Protein AF-A0A0B2XCX0-F1 (afdb_monomer_lite)

Foldseek 3Di:
DDDDDDDDDDDDDDDDDDDDDDDDDDDDPDPPPPPPVVPPQCQVVVLVVQFDQDDPPGDQADPPPRAGKGWGPPCDVVTDIDSDSVVSQVCCCPVVVDHRDNPPDVVNVVVVVVVVVVVVVVVVVPPDPPPPPPPDDPPDDDDDDDDDDDD

pLDDT: mean 71.52, std 20.42, range [42.09, 97.44]

Organism: Metarhizium robertsii (strain ARSEF 23 / ATCC MYA-3075) (NCBI:txid655844)

Sequence (151 aa):
MTPVSSAGSAAFPSSTTGLLSSSSSPLQGAPSFISRKTRKRKTTANTWAHAREPQDSEPVRCPRKNEKIYYCMHCIDPAYSTTVSTTFRHHLFKIHGIELDAQDDPIKRKRNSLIQDAFAKAGESVTSPIIAALGQSCTHLFPQSTILHRT

Structure (mmCIF, N/CA/C/O backbone):
data_AF-A0A0B2XCX0-F1
#
_entry.id   AF-A0A0B2XCX0-F1
#
loop_
_atom_site.group_PDB
_atom_site.id
_atom_site.type_symbol
_atom_site.label_atom_id
_atom_site.label_alt_id
_atom_site.label_comp_id
_atom_site.label_asym_id
_atom_site.label_entity_id
_atom_site.label_seq_id
_atom_site.pdbx_PDB_ins_code
_atom_site.Cartn_x
_atom_site.Cartn_y
_atom_site.Cartn_z
_atom_site.occupancy
_atom_site.B_iso_or_equiv
_atom_site.auth_seq_id
_atom_site.auth_comp_id
_atom_site.auth_asym_id
_atom_site.auth_atom_id
_atom_site.pdbx_PDB_model_num
ATOM 1 N N . MET A 1 1 ? 60.153 11.897 6.353 1.00 43.09 1 MET A N 1
ATOM 2 C CA . MET A 1 1 ? 59.916 12.649 7.603 1.00 43.09 1 MET A CA 1
ATOM 3 C C . MET A 1 1 ? 59.114 11.747 8.528 1.00 43.09 1 MET A C 1
ATOM 5 O O . MET A 1 1 ? 58.026 11.335 8.154 1.00 43.09 1 MET A O 1
ATOM 9 N N . THR A 1 2 ? 59.717 11.322 9.634 1.00 49.78 2 THR A N 1
ATOM 10 C CA . THR A 1 2 ? 59.168 10.396 10.638 1.00 49.78 2 THR A CA 1
ATOM 11 C C . THR A 1 2 ? 58.274 11.135 11.643 1.00 49.78 2 THR A C 1
ATOM 13 O O . THR A 1 2 ? 58.593 12.273 11.985 1.00 49.78 2 THR A O 1
ATOM 16 N N . PRO A 1 3 ? 57.212 10.513 12.185 1.00 60.91 3 PRO A N 1
ATOM 17 C CA . PRO A 1 3 ? 56.657 10.923 13.469 1.00 60.91 3 PRO A CA 1
ATOM 18 C C . PRO A 1 3 ? 57.205 10.051 14.610 1.00 60.91 3 PRO A C 1
ATOM 20 O O . PRO A 1 3 ? 57.260 8.826 14.525 1.00 60.91 3 PRO A O 1
ATOM 23 N N . VAL A 1 4 ? 57.644 10.739 15.663 1.00 55.50 4 VAL A N 1
ATOM 24 C CA . VAL A 1 4 ? 58.255 10.224 16.891 1.00 55.50 4 VAL A CA 1
ATOM 25 C C . VAL A 1 4 ? 57.198 9.703 17.873 1.00 55.50 4 VAL A C 1
ATOM 27 O O . VAL A 1 4 ? 56.139 10.302 18.049 1.00 55.50 4 VAL A O 1
ATOM 30 N N . SER A 1 5 ? 57.518 8.578 18.509 1.00 50.62 5 SER A N 1
ATOM 31 C CA . SER A 1 5 ? 56.790 7.944 19.609 1.00 50.62 5 SER A CA 1
ATOM 32 C C . SER A 1 5 ? 56.835 8.772 20.897 1.00 50.62 5 SER A C 1
ATOM 34 O O . SER A 1 5 ? 57.875 9.338 21.217 1.00 50.62 5 SER A O 1
ATOM 36 N N . SER A 1 6 ? 55.775 8.719 21.708 1.00 53.84 6 SER A N 1
ATOM 37 C CA . SER A 1 6 ? 55.857 9.029 23.143 1.00 53.84 6 SER A CA 1
ATOM 38 C C . SER A 1 6 ? 55.006 8.046 23.939 1.00 53.84 6 SER A C 1
ATOM 40 O O . SER A 1 6 ? 53.779 8.113 23.940 1.00 53.84 6 SER A O 1
ATOM 42 N N . ALA A 1 7 ? 55.694 7.112 24.593 1.00 49.41 7 ALA A N 1
ATOM 43 C CA . ALA A 1 7 ? 55.154 6.207 25.594 1.00 49.41 7 ALA A CA 1
ATOM 44 C C . ALA A 1 7 ? 55.324 6.847 26.979 1.00 49.41 7 ALA A C 1
ATOM 46 O O . ALA A 1 7 ? 56.425 7.256 27.342 1.00 49.41 7 ALA A O 1
ATOM 47 N N . GLY A 1 8 ? 54.237 6.932 27.745 1.00 42.09 8 GLY A N 1
ATOM 48 C CA . GLY A 1 8 ? 54.258 7.333 29.149 1.00 42.09 8 GLY A CA 1
ATOM 49 C C . GLY A 1 8 ? 54.136 6.107 30.046 1.00 42.09 8 GLY A C 1
ATOM 50 O O . GLY A 1 8 ? 53.060 5.525 30.145 1.00 42.09 8 GLY A O 1
ATOM 51 N N . SER A 1 9 ? 55.237 5.725 30.692 1.00 49.91 9 SER A N 1
ATOM 52 C CA . SER A 1 9 ? 55.268 4.737 31.774 1.00 49.91 9 SER A CA 1
ATOM 53 C C . SER A 1 9 ? 55.087 5.442 33.115 1.00 49.91 9 SER A C 1
ATOM 55 O O . SER A 1 9 ? 55.855 6.345 33.440 1.00 49.91 9 SER A O 1
ATOM 57 N N . ALA A 1 10 ? 54.131 4.988 33.922 1.00 49.97 10 ALA A N 1
ATOM 58 C CA . ALA A 1 10 ? 54.059 5.299 35.345 1.00 49.97 10 ALA A CA 1
ATOM 59 C C . ALA A 1 10 ? 53.956 3.981 36.124 1.00 49.97 10 ALA A C 1
ATOM 61 O O . ALA A 1 10 ? 52.968 3.257 36.023 1.00 49.97 10 ALA A O 1
ATOM 62 N N . ALA A 1 11 ? 55.026 3.656 36.847 1.00 46.56 11 ALA A N 1
ATOM 63 C CA . ALA A 1 11 ? 55.041 2.650 37.903 1.00 46.56 11 ALA A CA 1
ATOM 64 C C . ALA A 1 11 ? 54.432 3.230 39.194 1.00 46.56 11 ALA A C 1
ATOM 66 O O . ALA A 1 11 ? 54.249 4.439 39.259 1.00 46.56 11 ALA A O 1
ATOM 67 N N . PHE A 1 12 ? 54.156 2.358 40.178 1.00 49.34 12 PHE A N 1
ATOM 68 C CA . PHE A 1 12 ? 54.084 2.521 41.655 1.00 49.34 12 PHE A CA 1
ATOM 69 C C . PHE A 1 12 ? 52.938 1.638 42.237 1.00 49.34 12 PHE A C 1
ATOM 71 O O . PHE A 1 12 ? 52.087 1.182 41.478 1.00 49.34 12 PHE A O 1
ATOM 78 N N . PRO A 1 13 ? 52.935 1.275 43.538 1.00 50.38 13 PRO A N 1
ATOM 79 C CA . PRO A 1 13 ? 53.571 0.063 44.060 1.00 50.38 13 PRO A CA 1
ATOM 80 C C . PRO A 1 13 ? 52.591 -0.865 44.822 1.00 50.38 13 PRO A C 1
ATOM 82 O O . PRO A 1 13 ? 51.442 -0.523 45.086 1.00 50.38 13 PRO A O 1
ATOM 85 N N . SER A 1 14 ? 53.088 -2.048 45.203 1.00 48.00 14 SER A N 1
ATOM 86 C CA . SER A 1 14 ? 52.440 -3.064 46.051 1.00 48.00 14 SER A CA 1
ATOM 87 C C . SER A 1 14 ? 51.787 -2.528 47.327 1.00 48.00 14 SER A C 1
ATOM 89 O O 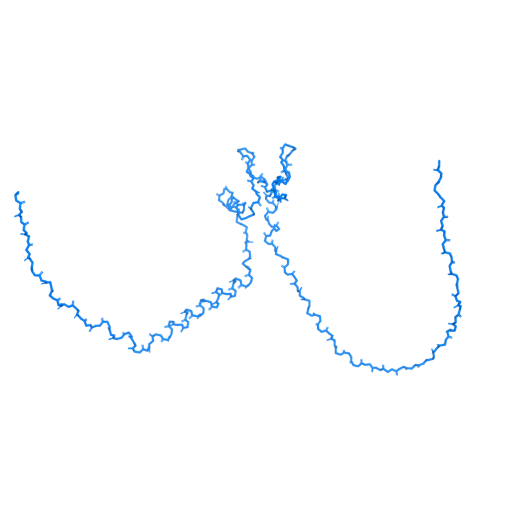. SER A 1 14 ? 52.381 -1.699 48.014 1.00 48.00 14 SER A O 1
ATOM 91 N N . SER A 1 15 ? 50.669 -3.138 47.748 1.00 42.91 15 SER A N 1
ATOM 92 C CA . SER A 1 15 ? 50.338 -3.310 49.172 1.00 42.91 15 SER A CA 1
ATOM 93 C C . SER A 1 15 ? 49.296 -4.408 49.430 1.00 42.91 15 SER A C 1
ATOM 95 O O . SER A 1 15 ? 48.162 -4.338 48.976 1.00 42.91 15 SER A O 1
ATOM 97 N N . THR A 1 16 ? 49.750 -5.388 50.216 1.00 54.38 16 THR A N 1
ATOM 98 C CA . THR A 1 16 ? 49.064 -6.103 51.304 1.00 54.38 16 THR A CA 1
ATOM 99 C C . THR A 1 16 ? 47.701 -6.756 51.030 1.00 54.38 16 THR A C 1
ATOM 101 O O . THR A 1 16 ? 46.639 -6.146 51.104 1.00 54.38 16 THR A O 1
ATOM 104 N N . THR A 1 17 ? 47.725 -8.073 50.812 1.00 54.34 17 THR A N 1
ATOM 105 C CA . THR A 1 17 ? 46.567 -8.940 51.041 1.00 54.34 17 THR A CA 1
ATOM 106 C C . THR A 1 17 ? 46.454 -9.235 52.532 1.00 54.34 17 THR A C 1
ATOM 108 O O . THR A 1 17 ? 47.152 -10.093 53.069 1.00 54.34 17 THR A O 1
ATOM 111 N N . GLY A 1 18 ? 45.544 -8.544 53.196 1.00 53.34 18 GLY A N 1
ATOM 112 C CA . GLY A 1 18 ? 44.933 -9.010 54.427 1.00 53.34 18 GLY A CA 1
ATOM 113 C C . GLY A 1 18 ? 43.446 -8.750 54.297 1.00 53.34 18 GLY A C 1
ATOM 114 O O . GLY A 1 18 ? 43.078 -7.673 53.848 1.00 53.34 18 GLY A O 1
ATOM 115 N N . LEU A 1 19 ? 42.614 -9.738 54.613 1.00 51.38 19 LEU A N 1
ATOM 116 C CA . LEU A 1 19 ? 41.427 -9.571 55.449 1.00 51.38 19 LEU A CA 1
ATOM 117 C C . LEU A 1 19 ? 40.771 -10.939 55.656 1.00 51.38 19 LEU A C 1
ATOM 119 O O . LEU A 1 19 ? 40.520 -11.705 54.728 1.00 51.38 19 LEU A O 1
ATOM 123 N N . LEU A 1 20 ? 40.581 -11.230 56.935 1.00 50.69 20 LEU A N 1
ATOM 124 C CA . LEU A 1 20 ? 40.009 -12.433 57.491 1.00 50.69 20 LEU A CA 1
ATOM 125 C C . LEU A 1 20 ? 38.475 -12.345 57.468 1.00 50.69 20 LEU A C 1
ATOM 127 O O . LEU A 1 20 ? 37.912 -11.267 57.615 1.00 50.69 20 LEU A O 1
ATOM 131 N N . SER A 1 21 ? 37.859 -13.521 57.371 1.00 43.12 21 SER A N 1
ATOM 132 C CA . SER A 1 21 ? 36.692 -13.993 58.127 1.00 43.12 21 SER A CA 1
ATOM 133 C C . SER A 1 21 ? 35.379 -13.187 58.210 1.00 43.12 21 SER A C 1
ATOM 135 O O . SER A 1 21 ? 35.304 -12.084 58.735 1.00 43.12 21 SER A O 1
ATOM 137 N N . SER A 1 22 ? 34.317 -13.951 57.917 1.00 48.75 22 SER A N 1
ATOM 138 C CA . SER A 1 22 ? 33.028 -14.022 58.629 1.00 48.75 22 SER A CA 1
ATOM 139 C C . SER A 1 22 ? 31.835 -13.184 58.147 1.00 48.75 22 SER A C 1
ATOM 141 O O . SER A 1 22 ? 31.700 -11.996 58.403 1.00 48.75 22 SER A O 1
ATOM 143 N N . SER A 1 23 ? 30.903 -13.929 57.539 1.00 56.81 23 SER A N 1
ATOM 144 C CA . SER A 1 23 ? 29.462 -14.007 57.836 1.00 56.81 23 SER A CA 1
ATOM 145 C C . SER A 1 23 ? 28.684 -12.730 58.177 1.00 56.81 23 SER A C 1
ATOM 147 O O . SER A 1 23 ? 28.761 -12.214 59.287 1.00 56.81 23 SER A O 1
ATOM 149 N N . SER A 1 24 ? 27.743 -12.377 57.302 1.00 48.00 24 SER A N 1
ATOM 150 C CA . SER A 1 24 ? 26.380 -11.992 57.703 1.00 48.00 24 SER A CA 1
ATOM 151 C C . SER A 1 24 ? 25.440 -12.023 56.493 1.00 48.00 24 SER A C 1
ATOM 153 O O . SER A 1 24 ? 25.734 -11.479 55.432 1.00 48.00 24 SER A O 1
ATOM 155 N N . SER A 1 25 ? 24.315 -12.722 56.645 1.00 58.34 25 SER A N 1
ATOM 156 C CA . SER A 1 25 ? 23.236 -12.802 55.660 1.00 58.34 25 SER A CA 1
ATOM 157 C C . SER A 1 25 ? 22.561 -11.443 55.460 1.00 58.34 25 SER A C 1
ATOM 159 O O . SER A 1 25 ? 22.259 -10.774 56.448 1.00 58.34 25 SER A O 1
ATOM 161 N N . PRO A 1 26 ? 22.169 -11.097 54.225 1.00 48.28 26 PRO A N 1
ATOM 162 C CA . PRO A 1 26 ? 21.038 -10.205 54.016 1.00 48.28 26 PRO A CA 1
ATOM 163 C C . PRO A 1 26 ? 19.906 -10.950 53.308 1.00 48.28 26 PRO A C 1
ATOM 165 O O . PRO A 1 26 ? 20.085 -11.524 52.234 1.00 48.28 26 PRO A O 1
ATOM 168 N N . LEU A 1 27 ? 18.714 -10.893 53.904 1.00 54.22 27 LEU A N 1
ATOM 169 C CA . LEU A 1 27 ? 17.455 -11.164 53.222 1.00 54.22 27 LEU A CA 1
ATOM 170 C C . LEU A 1 27 ? 17.349 -10.214 52.023 1.00 54.22 27 LEU A C 1
ATOM 172 O O . LEU A 1 27 ? 17.110 -9.020 52.187 1.00 54.22 27 LEU A O 1
ATOM 176 N N . GLN A 1 28 ? 17.556 -10.731 50.817 1.00 45.34 28 GLN A N 1
ATOM 177 C CA . GLN A 1 28 ? 17.362 -9.970 49.589 1.00 45.34 28 GLN A CA 1
ATOM 178 C C . GLN A 1 28 ? 15.991 -10.315 49.029 1.00 45.34 28 GLN A C 1
ATOM 180 O O . GLN A 1 28 ? 15.795 -11.329 48.359 1.00 45.34 28 GLN A O 1
ATOM 185 N N . GLY A 1 29 ? 15.031 -9.438 49.334 1.00 46.44 29 GLY A N 1
ATOM 186 C CA . GLY A 1 29 ? 13.828 -9.289 48.531 1.00 46.44 29 GLY A CA 1
ATOM 187 C C . GLY A 1 29 ? 14.259 -9.080 47.086 1.00 46.44 29 GLY A C 1
ATOM 188 O O . GLY A 1 29 ? 14.924 -8.096 46.761 1.00 46.44 29 GLY A O 1
ATOM 189 N N . ALA A 1 30 ? 13.946 -10.062 46.247 1.00 49.56 30 ALA A N 1
ATOM 190 C CA . ALA A 1 30 ? 14.315 -10.043 44.848 1.00 49.56 30 ALA A CA 1
ATOM 191 C C . ALA A 1 30 ? 13.744 -8.776 44.190 1.00 49.56 30 ALA A C 1
ATOM 193 O O . ALA A 1 30 ? 12.538 -8.526 44.302 1.00 49.56 30 ALA A O 1
ATOM 194 N N . PRO A 1 31 ? 14.560 -7.979 43.477 1.00 47.16 31 PRO A N 1
ATOM 195 C CA . PRO A 1 31 ? 14.018 -6.963 42.601 1.00 47.16 31 PRO A CA 1
ATOM 196 C C . PRO A 1 31 ? 13.203 -7.698 41.540 1.00 47.16 31 PRO A C 1
ATOM 198 O O . PRO A 1 31 ? 13.735 -8.477 40.746 1.00 47.16 31 PRO A O 1
ATOM 201 N N . SER A 1 32 ? 11.888 -7.486 41.550 1.00 48.59 32 SER A N 1
ATOM 202 C CA . SER A 1 32 ? 11.039 -7.879 40.438 1.00 48.59 32 SER A CA 1
ATOM 203 C C . SER A 1 32 ? 11.530 -7.097 39.225 1.00 48.59 32 SER A C 1
ATOM 205 O O . SER A 1 32 ? 11.222 -5.923 39.028 1.00 48.59 32 SER A O 1
ATOM 207 N N . PHE A 1 33 ? 12.368 -7.747 38.418 1.00 46.75 33 PHE A N 1
ATOM 208 C CA . PHE A 1 33 ? 12.700 -7.286 37.087 1.00 46.75 33 PHE A CA 1
ATOM 209 C C . PHE A 1 33 ? 11.385 -7.239 36.314 1.00 46.75 33 PHE A C 1
ATOM 211 O O . PHE A 1 33 ? 10.962 -8.224 35.707 1.00 46.75 33 PHE A O 1
ATOM 218 N N . ILE A 1 34 ? 10.715 -6.085 36.337 1.00 51.09 34 ILE A N 1
ATOM 219 C CA . ILE A 1 34 ? 9.697 -5.747 35.353 1.00 51.09 34 ILE A CA 1
ATOM 220 C C . ILE A 1 34 ? 10.457 -5.624 34.037 1.00 51.09 34 ILE A C 1
ATOM 222 O O . ILE A 1 34 ? 10.878 -4.548 33.607 1.00 51.09 34 ILE A O 1
ATOM 226 N N . SER A 1 35 ? 10.681 -6.780 33.413 1.00 46.84 35 SER A N 1
ATOM 227 C CA . SER A 1 35 ? 11.064 -6.884 32.023 1.00 46.84 35 SER A CA 1
ATOM 228 C C . SER A 1 35 ? 9.940 -6.205 31.262 1.00 46.84 35 SER A C 1
ATOM 230 O O . SER A 1 35 ? 8.866 -6.774 31.049 1.00 46.84 35 SER A O 1
ATOM 232 N N . ARG A 1 36 ? 10.155 -4.929 30.922 1.00 53.62 36 ARG A N 1
ATOM 233 C CA . ARG A 1 36 ? 9.355 -4.192 29.951 1.00 53.62 36 ARG A CA 1
ATOM 234 C C . ARG A 1 36 ? 9.533 -4.935 28.639 1.00 53.62 36 ARG A C 1
ATOM 236 O O . ARG A 1 36 ? 10.398 -4.588 27.839 1.00 53.62 36 ARG A O 1
ATOM 243 N N . LYS A 1 37 ? 8.758 -6.009 28.471 1.00 49.41 37 LYS A N 1
ATOM 244 C CA . LYS A 1 37 ? 8.751 -6.891 27.312 1.00 49.41 37 LYS A CA 1
ATOM 245 C C . LYS A 1 37 ? 8.385 -6.007 26.137 1.00 49.41 37 LYS A C 1
ATOM 247 O O . LYS A 1 37 ? 7.214 -5.713 25.900 1.00 49.41 37 LYS A O 1
ATOM 252 N N . THR A 1 38 ? 9.408 -5.476 25.479 1.00 53.16 38 THR A N 1
ATOM 253 C CA . THR A 1 38 ? 9.251 -4.551 24.371 1.00 53.16 38 THR A CA 1
ATOM 254 C C . THR A 1 38 ? 8.640 -5.396 23.273 1.00 53.16 38 THR A C 1
ATOM 256 O O . THR A 1 38 ? 9.297 -6.250 22.678 1.00 53.16 38 THR A O 1
ATOM 259 N N . ARG A 1 39 ? 7.319 -5.281 23.122 1.00 56.69 39 ARG A N 1
ATOM 260 C CA . ARG A 1 39 ? 6.534 -6.096 22.205 1.00 56.69 39 ARG A CA 1
ATOM 261 C C . ARG A 1 39 ? 6.956 -5.684 20.801 1.00 56.69 39 ARG A C 1
ATOM 263 O O . ARG A 1 39 ? 6.434 -4.718 20.256 1.00 56.69 39 ARG A O 1
ATOM 270 N N . LYS A 1 40 ? 7.962 -6.375 20.256 1.00 52.00 40 LYS A N 1
ATOM 271 C CA . LYS A 1 40 ? 8.446 -6.197 18.886 1.00 52.00 40 LYS A CA 1
ATOM 272 C C . LYS A 1 40 ? 7.215 -6.291 17.985 1.00 52.00 40 LYS A C 1
ATOM 274 O O . LYS A 1 40 ? 6.572 -7.341 17.938 1.00 52.00 40 LYS A O 1
ATOM 279 N N . ARG A 1 41 ? 6.817 -5.167 17.381 1.00 54.34 41 ARG A N 1
ATOM 280 C CA . ARG A 1 41 ? 5.652 -5.090 16.492 1.00 54.34 41 ARG A CA 1
ATOM 281 C C . ARG A 1 41 ? 5.882 -6.083 15.351 1.00 54.34 41 ARG A C 1
ATOM 283 O O . ARG A 1 41 ? 6.700 -5.837 14.474 1.00 54.34 41 ARG A O 1
ATOM 290 N N . LYS A 1 42 ? 5.196 -7.228 15.398 1.00 53.41 42 LYS A N 1
ATOM 291 C CA . LYS A 1 42 ? 5.277 -8.302 14.390 1.00 53.41 42 LYS A CA 1
ATOM 292 C C . LYS A 1 42 ? 4.710 -7.877 13.028 1.00 53.41 42 LYS A C 1
ATOM 294 O O . LYS A 1 42 ? 4.969 -8.529 12.027 1.00 53.41 42 LYS A O 1
ATOM 299 N N . THR A 1 43 ? 3.989 -6.760 12.982 1.00 56.03 43 THR A N 1
ATOM 300 C CA . THR A 1 43 ? 3.250 -6.265 11.817 1.00 56.03 43 THR A CA 1
ATOM 301 C C . THR A 1 43 ? 4.134 -5.897 10.624 1.00 56.03 43 THR A C 1
ATOM 303 O O . THR A 1 43 ? 3.689 -6.003 9.489 1.00 56.03 43 THR A O 1
ATOM 306 N N . THR A 1 44 ? 5.387 -5.482 10.837 1.00 59.81 44 THR A N 1
ATOM 307 C CA . THR A 1 44 ? 6.313 -5.196 9.727 1.00 59.81 44 THR A CA 1
ATOM 308 C C . THR A 1 44 ? 6.966 -6.447 9.155 1.00 59.81 44 THR A C 1
ATOM 310 O O . THR A 1 44 ? 7.399 -6.408 8.011 1.00 59.81 44 THR A O 1
ATOM 313 N N . ALA A 1 45 ? 7.037 -7.547 9.911 1.00 60.72 45 ALA A N 1
ATOM 314 C CA . ALA A 1 45 ? 7.742 -8.751 9.475 1.00 60.72 45 ALA A CA 1
ATOM 315 C C . ALA A 1 45 ? 7.039 -9.446 8.300 1.00 60.72 45 ALA A C 1
ATOM 317 O O . ALA A 1 45 ? 7.713 -9.907 7.388 1.00 60.72 45 ALA A O 1
ATOM 318 N N . ASN A 1 46 ? 5.702 -9.470 8.289 1.00 79.19 46 ASN A N 1
ATOM 319 C CA . ASN A 1 46 ? 4.947 -10.130 7.224 1.00 79.19 46 ASN A CA 1
ATOM 320 C C . ASN A 1 46 ? 5.038 -9.350 5.892 1.00 79.19 46 ASN A C 1
ATOM 322 O O . ASN A 1 46 ? 5.284 -9.924 4.839 1.00 79.19 46 ASN A O 1
ATOM 326 N N . THR A 1 47 ? 4.991 -8.016 5.946 1.00 87.50 47 THR A N 1
ATOM 327 C CA . THR A 1 47 ? 5.066 -7.158 4.753 1.00 87.50 47 THR A CA 1
ATOM 328 C C . THR A 1 47 ? 6.327 -7.387 3.910 1.00 87.50 47 THR A C 1
ATOM 330 O O . THR A 1 47 ? 6.256 -7.337 2.685 1.00 87.50 47 THR A O 1
ATOM 333 N N . TRP A 1 48 ? 7.477 -7.653 4.541 1.00 89.69 48 TRP A N 1
ATOM 334 C CA . TRP A 1 48 ? 8.736 -7.873 3.819 1.00 89.69 48 TRP A CA 1
ATOM 335 C C . TRP A 1 48 ? 8.774 -9.186 3.040 1.00 89.69 48 TRP A C 1
ATOM 337 O O . TRP A 1 48 ? 9.475 -9.247 2.041 1.00 89.69 48 TRP A O 1
ATOM 347 N N . ALA A 1 49 ? 8.012 -10.204 3.450 1.00 92.06 49 ALA A N 1
ATOM 348 C CA . ALA A 1 49 ? 7.985 -11.500 2.768 1.00 92.06 49 ALA A CA 1
ATOM 349 C C . ALA A 1 49 ? 7.363 -11.429 1.362 1.00 92.06 49 ALA A C 1
ATOM 351 O O . ALA A 1 49 ? 7.568 -12.317 0.541 1.00 92.06 49 ALA A O 1
ATOM 352 N N . HIS A 1 50 ? 6.612 -10.363 1.080 1.00 94.75 50 HIS A N 1
ATOM 353 C CA . HIS A 1 50 ? 6.010 -10.102 -0.228 1.00 94.75 50 HIS A CA 1
ATOM 354 C C . HIS A 1 50 ? 6.719 -8.987 -1.001 1.00 94.75 50 HIS A C 1
ATOM 356 O O . HIS A 1 50 ? 6.267 -8.597 -2.081 1.00 94.75 50 HIS A O 1
ATOM 362 N N . ALA A 1 51 ? 7.815 -8.466 -0.447 1.00 95.19 51 ALA A N 1
ATOM 363 C CA . ALA A 1 51 ? 8.648 -7.484 -1.107 1.00 95.19 51 ALA A CA 1
ATOM 364 C C . ALA A 1 51 ? 9.877 -8.169 -1.716 1.00 95.19 51 ALA A C 1
ATOM 366 O O . ALA A 1 51 ? 10.599 -8.871 -1.011 1.00 95.19 51 ALA A O 1
ATOM 367 N N . ARG A 1 52 ? 10.131 -7.939 -3.005 1.00 95.19 52 ARG A N 1
ATOM 368 C CA . ARG A 1 52 ? 11.369 -8.371 -3.664 1.00 95.19 52 ARG A CA 1
ATOM 369 C C . ARG A 1 52 ? 12.498 -7.370 -3.432 1.00 95.19 52 ARG A C 1
ATOM 371 O O . ARG A 1 52 ? 12.261 -6.217 -3.055 1.00 95.19 52 ARG A O 1
ATOM 378 N N . GLU A 1 53 ? 13.723 -7.815 -3.682 1.00 93.25 53 GLU A N 1
ATOM 379 C CA . GLU A 1 53 ? 14.864 -6.910 -3.766 1.00 93.25 53 GLU A CA 1
ATOM 380 C C . GLU A 1 53 ? 14.759 -6.020 -5.020 1.00 93.25 53 GLU A C 1
ATOM 382 O O . GLU A 1 53 ? 14.137 -6.419 -6.016 1.00 93.25 53 GLU A O 1
ATOM 387 N N . PRO A 1 54 ? 15.303 -4.792 -4.962 1.00 93.31 54 PRO A N 1
ATOM 388 C CA . PRO A 1 54 ? 15.407 -3.924 -6.127 1.00 93.31 54 PRO A CA 1
ATOM 389 C C . PRO A 1 54 ? 16.252 -4.594 -7.210 1.00 93.31 54 PRO A C 1
ATOM 391 O O . PRO A 1 54 ? 17.253 -5.240 -6.904 1.00 93.31 54 PRO A O 1
ATOM 394 N N . GLN A 1 55 ? 15.859 -4.414 -8.464 1.00 90.56 55 GLN A N 1
ATOM 395 C CA . GLN A 1 55 ? 16.719 -4.751 -9.599 1.00 90.56 55 GLN A CA 1
ATOM 396 C C . GLN A 1 55 ? 17.847 -3.718 -9.745 1.00 90.56 55 GLN A C 1
ATOM 398 O O . GLN A 1 55 ? 17.773 -2.637 -9.164 1.00 90.56 55 GLN A O 1
ATOM 403 N N . ASP A 1 56 ? 18.872 -4.010 -10.548 1.00 86.25 56 ASP A N 1
ATOM 404 C CA . ASP A 1 56 ? 20.055 -3.141 -10.691 1.00 86.25 56 ASP A CA 1
ATOM 405 C C . ASP A 1 56 ? 19.719 -1.711 -11.153 1.00 86.25 56 ASP A C 1
ATOM 407 O O . ASP A 1 56 ? 20.404 -0.751 -10.798 1.00 86.25 56 ASP A O 1
ATOM 411 N N . SER A 1 57 ? 18.639 -1.546 -11.920 1.00 90.44 57 SER A N 1
ATOM 412 C CA . SER A 1 57 ? 18.139 -0.241 -12.364 1.00 90.44 57 SER A CA 1
ATOM 413 C C . SER A 1 57 ? 17.229 0.457 -11.349 1.00 90.44 57 SER A C 1
ATOM 415 O O . SER A 1 57 ? 16.862 1.617 -11.543 1.00 90.44 57 SER A O 1
ATOM 417 N N . GLU A 1 58 ? 16.810 -0.235 -10.292 1.00 92.94 58 GLU A N 1
ATOM 418 C CA . GLU A 1 58 ? 15.835 0.254 -9.327 1.00 92.94 58 GLU A CA 1
ATOM 419 C C . GLU A 1 58 ? 16.506 0.772 -8.045 1.00 92.94 58 GLU A C 1
ATOM 421 O O . GLU A 1 58 ? 17.384 0.129 -7.466 1.00 92.94 58 GLU A O 1
ATOM 426 N N . PRO A 1 59 ? 16.074 1.928 -7.520 1.00 93.56 59 PRO A N 1
ATOM 427 C CA . PRO A 1 59 ? 16.653 2.472 -6.303 1.00 93.56 59 PRO A CA 1
ATOM 428 C C . PRO A 1 59 ? 16.307 1.615 -5.079 1.00 93.56 59 PRO A C 1
ATOM 430 O O . PRO A 1 59 ? 15.152 1.263 -4.839 1.00 93.56 59 PRO A O 1
ATOM 433 N N . VAL A 1 60 ? 17.294 1.361 -4.218 1.00 92.44 60 VAL A N 1
ATOM 434 C CA . VAL A 1 60 ? 17.077 0.664 -2.935 1.00 92.44 60 VAL A CA 1
ATOM 435 C C . VAL A 1 60 ? 16.306 1.535 -1.936 1.00 92.44 60 VAL A C 1
ATOM 437 O O . VAL A 1 60 ? 15.500 1.053 -1.131 1.00 92.44 60 VAL A O 1
ATOM 440 N N . ARG A 1 61 ? 16.564 2.845 -1.968 1.00 93.56 61 ARG A N 1
ATOM 441 C CA . ARG A 1 61 ? 15.938 3.844 -1.099 1.00 93.56 61 ARG A CA 1
ATOM 442 C C . ARG A 1 61 ? 15.487 5.047 -1.906 1.00 93.56 61 ARG A C 1
ATOM 444 O O . ARG A 1 61 ? 16.132 5.425 -2.879 1.00 93.56 61 ARG A O 1
ATOM 451 N N . CYS A 1 62 ? 14.410 5.689 -1.466 1.00 92.12 62 CYS A N 1
ATOM 452 C CA . CYS A 1 62 ? 13.970 6.935 -2.077 1.00 92.12 62 CYS A CA 1
ATOM 453 C C . CYS A 1 62 ? 14.989 8.056 -1.808 1.00 92.12 62 CYS A C 1
ATOM 455 O O . CYS A 1 62 ? 15.266 8.336 -0.641 1.00 92.12 62 CYS A O 1
ATOM 457 N N . PRO A 1 63 ? 15.462 8.779 -2.839 1.00 89.44 63 PRO A N 1
ATOM 458 C CA . PRO A 1 63 ? 16.544 9.760 -2.704 1.00 89.44 63 PRO A CA 1
ATOM 459 C C . PRO A 1 63 ? 16.164 10.976 -1.849 1.00 89.44 63 PRO A C 1
ATOM 461 O O . PRO A 1 63 ? 17.021 11.618 -1.259 1.00 89.44 63 PRO A O 1
ATOM 464 N N . ARG A 1 64 ? 14.867 11.300 -1.754 1.00 90.44 64 ARG A N 1
ATOM 465 C CA . ARG A 1 64 ? 14.401 12.487 -1.017 1.00 90.44 64 ARG A CA 1
ATOM 466 C C . ARG A 1 64 ? 14.412 12.310 0.500 1.00 90.44 64 ARG A C 1
ATOM 468 O O . ARG A 1 64 ? 14.633 13.274 1.218 1.00 90.44 64 ARG A O 1
ATOM 475 N N . LYS A 1 65 ? 14.084 11.110 0.983 1.00 91.44 65 LYS A N 1
ATOM 476 C CA . LYS A 1 65 ? 13.839 10.840 2.413 1.00 91.44 65 LYS A CA 1
ATOM 477 C C . LYS A 1 65 ? 14.662 9.677 2.963 1.00 91.44 65 LYS A C 1
ATOM 479 O O . LYS A 1 65 ? 14.539 9.356 4.139 1.00 91.44 65 LYS A O 1
ATOM 484 N N . ASN A 1 66 ? 15.470 9.026 2.124 1.00 92.44 66 ASN A N 1
ATOM 485 C CA . ASN A 1 66 ? 16.203 7.802 2.450 1.00 92.44 66 ASN A CA 1
ATOM 486 C C . ASN A 1 66 ? 15.313 6.705 3.073 1.00 92.44 66 ASN A C 1
ATOM 488 O O . ASN A 1 66 ? 15.766 5.878 3.864 1.00 92.44 66 ASN A O 1
ATOM 492 N N . GLU A 1 67 ? 14.035 6.678 2.693 1.00 92.50 67 GLU A N 1
ATOM 493 C CA . GLU A 1 67 ? 13.085 5.638 3.085 1.00 92.50 67 GLU A CA 1
ATOM 494 C C . GLU A 1 67 ? 13.294 4.392 2.220 1.00 92.50 67 GLU A C 1
ATOM 496 O O . GLU A 1 67 ? 13.597 4.496 1.028 1.00 92.50 67 GLU A O 1
ATOM 501 N N . LYS A 1 68 ? 13.127 3.202 2.809 1.00 92.19 68 LYS A N 1
ATOM 502 C CA . LYS A 1 68 ? 13.192 1.943 2.059 1.00 92.19 68 LYS A CA 1
ATOM 503 C C . LYS A 1 68 ? 11.986 1.827 1.127 1.00 92.19 68 LYS A C 1
ATOM 505 O O . LYS A 1 68 ? 10.858 2.090 1.544 1.00 92.19 68 LYS A O 1
ATOM 510 N N . ILE A 1 69 ? 12.239 1.407 -0.107 1.00 95.19 69 ILE A N 1
ATOM 511 C CA . ILE A 1 69 ? 11.196 1.139 -1.095 1.00 95.19 69 ILE A CA 1
ATOM 512 C C . ILE A 1 69 ? 10.782 -0.332 -0.981 1.00 95.19 69 ILE A C 1
ATOM 514 O O . ILE A 1 69 ? 11.622 -1.220 -0.825 1.00 95.19 69 ILE A O 1
ATOM 518 N N . TYR A 1 70 ? 9.477 -0.579 -1.012 1.00 95.62 70 TYR A N 1
ATOM 519 C CA . TYR A 1 70 ? 8.891 -1.904 -1.156 1.00 95.62 70 TYR A CA 1
ATOM 520 C C . TYR A 1 70 ? 8.603 -2.128 -2.637 1.00 95.62 70 TYR A C 1
ATOM 522 O O . TYR A 1 70 ? 7.824 -1.374 -3.215 1.00 95.62 70 TYR A O 1
ATOM 530 N N . TYR A 1 71 ? 9.203 -3.158 -3.225 1.00 97.00 71 TYR A N 1
ATOM 531 C CA . TYR A 1 71 ? 8.892 -3.631 -4.573 1.00 97.00 71 TYR A CA 1
ATOM 532 C C . TYR A 1 71 ? 8.034 -4.880 -4.458 1.00 97.00 71 TYR A C 1
ATOM 534 O O . TYR A 1 71 ? 8.424 -5.812 -3.761 1.00 97.00 71 TYR A O 1
ATOM 542 N N . CYS A 1 72 ? 6.865 -4.916 -5.089 1.00 96.81 72 CYS A N 1
ATOM 543 C CA . CYS A 1 72 ? 6.013 -6.100 -5.013 1.00 96.81 72 CYS A CA 1
ATOM 544 C C . CYS A 1 72 ? 6.663 -7.253 -5.781 1.00 96.81 72 CYS A C 1
ATOM 546 O O . CYS A 1 72 ? 7.017 -7.099 -6.946 1.00 96.81 72 CYS A O 1
ATOM 548 N N . MET A 1 73 ? 6.806 -8.413 -5.139 1.00 96.44 73 MET A N 1
ATOM 549 C CA . MET A 1 73 ? 7.349 -9.602 -5.804 1.00 96.44 73 MET A CA 1
ATOM 550 C C . MET A 1 73 ? 6.372 -10.204 -6.825 1.00 96.44 73 MET A C 1
ATOM 552 O O . MET A 1 73 ? 6.791 -10.875 -7.759 1.00 96.44 73 MET A O 1
ATOM 556 N N . HIS A 1 74 ? 5.075 -9.942 -6.659 1.00 96.12 74 HIS A N 1
ATOM 557 C CA . HIS A 1 74 ? 4.007 -10.502 -7.492 1.00 96.12 74 HIS A CA 1
ATOM 558 C C . HIS A 1 74 ? 3.680 -9.645 -8.723 1.00 96.12 74 HIS A C 1
ATOM 560 O O . HIS A 1 74 ? 2.908 -10.073 -9.575 1.00 96.12 74 HIS A O 1
ATOM 566 N N . CYS A 1 75 ? 4.238 -8.433 -8.814 1.00 95.81 75 CYS A N 1
ATOM 567 C CA . CYS A 1 75 ? 4.075 -7.536 -9.959 1.00 95.81 75 CYS A CA 1
ATOM 568 C C . CYS A 1 75 ? 5.385 -7.474 -10.745 1.00 95.81 75 CYS A C 1
ATOM 570 O O . CYS A 1 75 ? 6.342 -6.843 -10.291 1.00 95.81 75 CYS A O 1
ATOM 572 N N . ILE A 1 76 ? 5.413 -8.134 -11.904 1.00 89.62 76 ILE A N 1
ATOM 573 C CA . ILE A 1 76 ? 6.574 -8.150 -12.803 1.00 89.62 76 ILE A CA 1
ATOM 574 C C . ILE A 1 76 ? 6.436 -7.012 -13.816 1.00 89.62 76 ILE A C 1
ATOM 576 O O . ILE A 1 76 ? 7.223 -6.078 -13.759 1.00 89.62 76 ILE A O 1
ATOM 580 N N . ASP A 1 77 ? 5.375 -7.028 -14.631 1.00 90.19 77 ASP A N 1
ATOM 581 C CA . ASP A 1 77 ? 5.101 -5.998 -15.637 1.00 90.19 77 ASP A CA 1
ATOM 582 C C . ASP A 1 77 ? 3.599 -5.640 -15.683 1.00 90.19 77 ASP A C 1
ATOM 584 O O . ASP A 1 77 ? 2.785 -6.475 -16.084 1.00 90.19 77 ASP A O 1
ATOM 588 N N . PRO A 1 78 ? 3.199 -4.416 -15.282 1.00 91.19 78 PRO A N 1
ATOM 589 C CA . PRO A 1 78 ? 4.048 -3.361 -14.729 1.00 91.19 78 PRO A CA 1
ATOM 590 C C . PRO A 1 78 ? 4.503 -3.670 -13.295 1.00 91.19 78 PRO A C 1
ATOM 592 O O . PRO A 1 78 ? 3.722 -4.129 -12.457 1.00 91.19 78 PRO A O 1
ATOM 595 N N . ALA A 1 79 ? 5.759 -3.348 -12.987 1.00 94.38 79 ALA A N 1
ATOM 596 C CA . ALA A 1 79 ? 6.277 -3.417 -11.627 1.00 94.38 79 ALA A CA 1
ATOM 597 C C . ALA A 1 79 ? 5.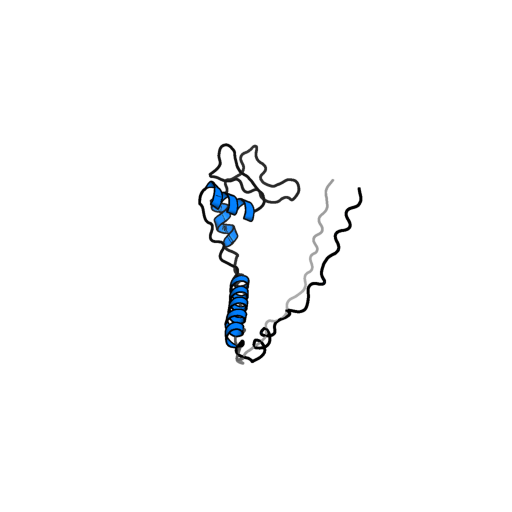548 -2.424 -10.701 1.00 94.38 79 ALA A C 1
ATOM 599 O O . ALA A 1 79 ? 5.276 -1.279 -11.068 1.00 94.38 7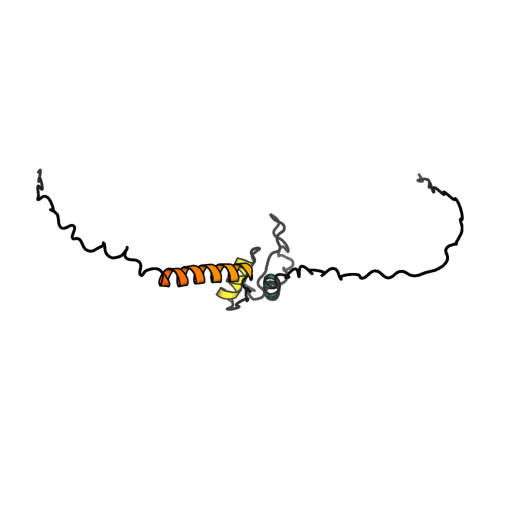9 ALA A O 1
ATOM 600 N N . TYR A 1 80 ? 5.269 -2.851 -9.465 1.00 97.06 80 TYR A N 1
ATOM 601 C CA . TYR A 1 80 ? 4.657 -2.004 -8.438 1.00 97.06 80 TYR A CA 1
ATOM 602 C C . TYR A 1 80 ? 5.635 -1.713 -7.301 1.00 97.06 80 TYR A C 1
ATOM 604 O O . TYR A 1 80 ? 6.246 -2.634 -6.748 1.00 97.06 80 TYR A O 1
ATOM 612 N N . SER A 1 81 ? 5.734 -0.444 -6.896 1.00 95.88 81 SER A N 1
ATOM 613 C CA . SER A 1 81 ? 6.566 -0.032 -5.768 1.00 95.88 81 SER A CA 1
ATOM 614 C C . SER A 1 81 ? 5.979 1.129 -4.956 1.00 95.88 81 SER A C 1
ATOM 616 O O . SER A 1 81 ? 5.171 1.922 -5.439 1.00 95.88 81 SER A O 1
ATOM 618 N N . THR A 1 82 ? 6.358 1.220 -3.678 1.00 96.19 82 THR A N 1
ATOM 619 C CA . THR A 1 82 ? 5.996 2.337 -2.785 1.00 96.19 82 THR A CA 1
ATOM 620 C C . THR A 1 82 ? 6.916 2.388 -1.563 1.00 96.19 82 THR A C 1
ATOM 622 O O . THR A 1 82 ? 7.460 1.364 -1.161 1.00 96.19 82 THR A O 1
ATOM 625 N N . THR A 1 83 ? 7.082 3.545 -0.915 1.00 95.19 83 THR A N 1
ATOM 626 C CA . THR A 1 83 ? 7.765 3.635 0.398 1.00 95.19 83 THR A CA 1
ATOM 627 C C . THR A 1 83 ? 6.821 3.434 1.580 1.00 95.19 83 THR A C 1
ATOM 629 O O . THR A 1 83 ? 7.256 3.221 2.714 1.00 95.19 83 THR A O 1
ATOM 632 N N . VAL A 1 84 ? 5.511 3.487 1.341 1.00 93.00 84 VAL A N 1
ATOM 633 C CA . VAL A 1 84 ? 4.507 3.519 2.402 1.00 93.00 84 VAL A CA 1
ATOM 634 C C . VAL A 1 84 ? 3.971 2.113 2.664 1.00 93.00 84 VAL A C 1
ATOM 636 O O . VAL A 1 84 ? 3.262 1.525 1.850 1.00 93.00 84 VAL A O 1
ATOM 639 N N . SER A 1 85 ? 4.256 1.578 3.854 1.00 91.56 85 SER A N 1
ATOM 640 C CA . SER A 1 85 ? 3.886 0.199 4.218 1.00 91.56 85 SER A CA 1
ATOM 641 C C . SER A 1 85 ? 2.376 -0.063 4.291 1.00 91.56 85 SER A C 1
ATOM 643 O O . SER A 1 85 ? 1.942 -1.201 4.122 1.00 91.56 85 SER A O 1
ATOM 645 N N . THR A 1 86 ? 1.552 0.949 4.583 1.00 91.31 86 THR A N 1
ATOM 646 C CA . THR A 1 86 ? 0.083 0.817 4.567 1.00 91.31 86 THR A CA 1
ATOM 647 C C . THR A 1 86 ? -0.426 0.665 3.141 1.00 91.31 86 THR A C 1
ATOM 649 O O . THR A 1 86 ? -1.205 -0.247 2.879 1.00 91.31 86 THR A O 1
ATOM 652 N N . THR A 1 87 ? 0.068 1.491 2.218 1.00 94.81 87 THR A N 1
ATOM 653 C CA . THR A 1 87 ? -0.272 1.419 0.794 1.00 94.81 87 THR A CA 1
ATOM 654 C C . THR A 1 87 ? 0.191 0.103 0.181 1.00 94.81 87 THR A C 1
ATOM 656 O O . THR A 1 87 ? -0.579 -0.532 -0.530 1.00 94.81 87 THR A O 1
ATOM 659 N N . PHE A 1 88 ? 1.391 -0.370 0.529 1.00 95.44 88 PHE A N 1
ATOM 660 C CA . PHE A 1 88 ? 1.882 -1.667 0.062 1.00 95.44 88 PHE A CA 1
ATOM 661 C C . PHE A 1 88 ? 0.990 -2.826 0.529 1.00 95.44 88 PHE A C 1
ATOM 663 O O . PHE A 1 88 ? 0.595 -3.666 -0.271 1.00 95.44 88 PHE A O 1
ATOM 670 N N . ARG A 1 89 ? 0.591 -2.842 1.808 1.00 94.06 89 ARG A N 1
ATOM 671 C CA . ARG A 1 89 ? -0.361 -3.843 2.326 1.00 94.06 89 ARG A CA 1
ATOM 672 C C . ARG A 1 89 ? -1.721 -3.764 1.642 1.00 94.06 89 ARG A C 1
ATOM 674 O O . ARG A 1 89 ? -2.310 -4.793 1.336 1.00 94.06 89 ARG A O 1
ATOM 681 N N . HIS A 1 90 ? -2.207 -2.553 1.385 1.00 94.44 90 HIS A N 1
ATOM 682 C CA . HIS A 1 90 ? -3.452 -2.363 0.652 1.00 94.44 90 HIS A CA 1
ATOM 683 C C . HIS A 1 90 ? -3.358 -2.909 -0.778 1.00 94.44 90 HIS A C 1
ATOM 685 O O . HIS A 1 90 ? -4.288 -3.565 -1.235 1.00 94.44 90 HIS A O 1
ATOM 691 N N . HIS A 1 91 ? -2.227 -2.697 -1.453 1.00 96.88 91 HIS A N 1
ATOM 692 C CA . HIS A 1 91 ? -1.947 -3.278 -2.762 1.00 96.88 91 HIS A CA 1
ATOM 693 C C . HIS A 1 91 ? -1.946 -4.813 -2.719 1.00 96.88 91 HIS A C 1
ATOM 695 O O . HIS A 1 91 ? -2.649 -5.430 -3.514 1.00 96.88 91 HIS A O 1
ATOM 701 N N . LEU A 1 92 ? -1.247 -5.427 -1.755 1.00 95.75 92 LEU A N 1
ATOM 702 C CA . LEU A 1 92 ? -1.250 -6.884 -1.570 1.00 95.75 92 LEU A CA 1
ATOM 703 C C . LEU A 1 92 ? -2.670 -7.437 -1.404 1.00 95.75 92 LEU A C 1
ATOM 705 O O . LEU A 1 92 ? -3.034 -8.410 -2.059 1.00 95.75 92 LEU A O 1
ATOM 709 N N . PHE A 1 93 ? -3.495 -6.774 -0.597 1.00 95.06 93 PHE A N 1
ATOM 710 C CA . PHE A 1 93 ? -4.879 -7.181 -0.390 1.00 95.06 93 PHE A CA 1
ATOM 711 C C . PHE A 1 93 ? -5.740 -7.002 -1.647 1.00 95.06 93 PHE A C 1
ATOM 713 O O . PHE A 1 93 ? -6.472 -7.908 -2.030 1.00 95.06 93 PHE A O 1
ATOM 720 N N . LYS A 1 94 ? -5.665 -5.842 -2.308 1.00 97.38 94 LYS A N 1
ATOM 721 C CA . LYS A 1 94 ? -6.551 -5.508 -3.433 1.00 97.38 94 LYS A CA 1
ATOM 722 C C . LYS A 1 94 ? -6.183 -6.193 -4.739 1.00 97.38 94 LYS A C 1
ATOM 724 O O . LYS A 1 94 ? -7.084 -6.561 -5.482 1.00 97.38 94 LYS A O 1
ATOM 729 N N . ILE A 1 95 ? -4.892 -6.314 -5.028 1.00 97.44 95 ILE A N 1
ATOM 730 C CA . ILE A 1 95 ? -4.400 -6.828 -6.310 1.00 97.44 95 ILE A CA 1
ATOM 731 C C . ILE A 1 95 ? -4.102 -8.324 -6.220 1.00 97.44 95 ILE A C 1
ATOM 733 O O . ILE A 1 95 ? -4.354 -9.052 -7.173 1.00 97.44 95 ILE A O 1
ATOM 737 N N . HIS A 1 96 ? -3.613 -8.794 -5.069 1.00 96.25 96 HIS A N 1
ATOM 738 C CA . HIS A 1 96 ? -3.193 -10.187 -4.896 1.00 96.25 96 HIS A CA 1
ATOM 739 C C . HIS A 1 96 ? -4.077 -10.989 -3.931 1.00 96.25 96 HIS A C 1
ATOM 741 O O . HIS A 1 96 ? -3.845 -12.182 -3.763 1.00 96.25 96 HIS A O 1
ATOM 747 N N . GLY A 1 97 ? -5.075 -10.375 -3.282 1.00 94.44 97 GLY A N 1
ATOM 748 C CA . GLY A 1 97 ? -5.915 -11.059 -2.289 1.00 94.44 97 GLY A CA 1
ATOM 749 C C . GLY A 1 97 ? -5.157 -11.477 -1.023 1.00 94.44 97 GLY A C 1
ATOM 750 O O . GLY A 1 97 ? -5.653 -12.286 -0.244 1.00 94.44 97 GLY A O 1
ATOM 751 N N . ILE A 1 98 ? -3.947 -10.952 -0.815 1.00 93.44 98 ILE A N 1
ATOM 752 C CA . ILE A 1 98 ? -3.078 -11.319 0.302 1.00 93.44 98 ILE A CA 1
ATOM 753 C C . ILE A 1 98 ? -3.397 -10.402 1.482 1.00 93.44 98 ILE A C 1
ATOM 755 O O . ILE A 1 98 ? -2.998 -9.234 1.519 1.00 93.44 98 ILE A O 1
ATOM 759 N N . GLU A 1 99 ? -4.122 -10.937 2.460 1.00 90.69 99 GLU A N 1
ATOM 760 C CA . GLU A 1 99 ? -4.425 -10.232 3.700 1.00 90.69 99 GLU A CA 1
ATOM 761 C C . GLU A 1 99 ? -3.302 -10.427 4.724 1.00 90.69 99 GLU A C 1
ATOM 763 O O . GLU A 1 99 ? -3.009 -11.537 5.167 1.00 90.69 99 GLU A O 1
ATOM 768 N N . LEU A 1 100 ? -2.655 -9.325 5.108 1.00 86.31 100 LEU A N 1
ATOM 769 C CA . LEU A 1 100 ? -1.638 -9.344 6.155 1.00 86.31 100 LEU A CA 1
ATOM 770 C C . LEU A 1 100 ? -2.269 -8.970 7.487 1.00 86.31 100 LEU A C 1
ATOM 772 O O . LEU A 1 100 ? -2.668 -7.817 7.664 1.00 86.31 100 LEU A O 1
ATOM 776 N N . ASP A 1 101 ? -2.296 -9.922 8.426 1.00 74.81 101 ASP A N 1
ATOM 777 C CA . ASP A 1 101 ? -2.842 -9.709 9.767 1.00 74.81 101 ASP A CA 1
ATOM 778 C C . ASP A 1 101 ? -2.106 -8.558 10.467 1.00 74.81 101 ASP A C 1
ATOM 780 O O . ASP A 1 101 ? -0.976 -8.668 10.965 1.00 74.81 101 ASP A O 1
ATOM 784 N N . ALA A 1 102 ? -2.764 -7.406 10.486 1.00 69.06 102 ALA A N 1
ATOM 785 C CA . ALA A 1 102 ? -2.345 -6.273 11.270 1.00 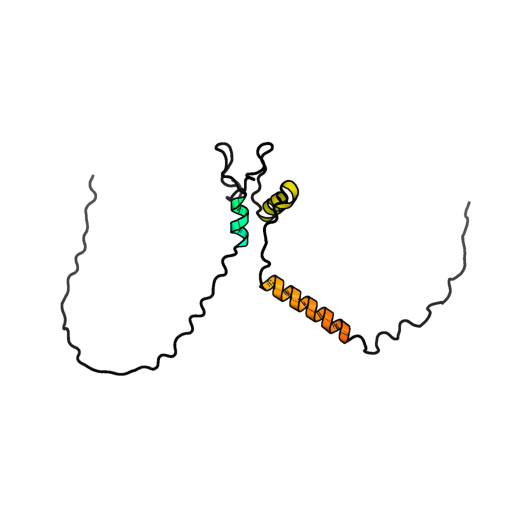69.06 102 ALA A CA 1
ATOM 786 C C . ALA A 1 102 ? -2.904 -6.478 12.671 1.00 69.06 102 ALA A C 1
ATOM 788 O O . ALA A 1 102 ? -3.902 -5.855 13.014 1.00 69.06 102 ALA A O 1
ATOM 789 N N . GLN A 1 103 ? -2.259 -7.342 13.467 1.00 67.06 103 GLN A N 1
ATOM 790 C CA . GLN A 1 103 ? -2.613 -7.513 14.877 1.00 67.06 103 GLN A CA 1
ATOM 791 C C . GLN A 1 103 ? -2.850 -6.141 15.505 1.00 67.06 103 GLN A C 1
ATOM 793 O O . GLN A 1 103 ? -1.908 -5.351 15.642 1.00 67.06 103 GLN A O 1
ATOM 798 N N . ASP A 1 104 ? -4.114 -5.856 15.832 1.00 64.12 104 ASP A N 1
ATOM 799 C CA . ASP A 1 104 ? -4.489 -4.580 16.419 1.00 64.12 104 ASP A CA 1
ATOM 800 C C . ASP A 1 104 ? -3.635 -4.344 17.660 1.00 64.12 104 ASP A C 1
ATOM 802 O O . ASP A 1 104 ? -3.502 -5.221 18.524 1.00 64.12 104 ASP A O 1
ATOM 806 N N . ASP A 1 105 ? -3.060 -3.142 17.757 1.00 72.12 105 ASP A N 1
ATOM 807 C CA . ASP A 1 105 ? -2.308 -2.755 18.941 1.00 72.12 105 ASP A CA 1
ATOM 808 C C . ASP A 1 105 ? -3.213 -2.984 20.171 1.00 72.12 105 ASP A C 1
ATOM 810 O O . ASP A 1 105 ? -4.362 -2.529 20.186 1.00 72.12 105 ASP A O 1
ATOM 814 N N . PRO A 1 106 ? -2.730 -3.658 21.231 1.00 75.88 106 PRO A N 1
ATOM 815 C CA . PRO A 1 106 ? -3.553 -4.011 22.394 1.00 75.88 106 PRO A CA 1
ATOM 816 C C . PRO A 1 106 ? -4.210 -2.781 23.035 1.00 75.88 106 PRO A C 1
ATOM 818 O O . PRO A 1 106 ? -5.297 -2.872 23.595 1.00 75.88 106 PRO A O 1
ATOM 821 N N . ILE A 1 107 ? -3.566 -1.617 22.911 1.00 83.19 107 ILE A N 1
ATOM 822 C CA . ILE A 1 107 ? -4.078 -0.324 23.367 1.00 83.19 107 ILE A CA 1
ATOM 823 C C . ILE A 1 107 ? -5.290 0.104 22.535 1.00 83.19 107 ILE A C 1
ATOM 825 O O . ILE A 1 107 ? -6.293 0.540 23.095 1.00 83.19 107 ILE A O 1
ATOM 829 N N . LYS A 1 108 ? -5.221 -0.035 21.204 1.00 82.88 108 LYS A N 1
ATOM 830 C CA . LYS A 1 108 ? -6.342 0.261 20.305 1.00 82.88 108 LYS A CA 1
ATOM 831 C C . LYS A 1 108 ? -7.519 -0.666 20.603 1.00 82.88 108 LYS A C 1
ATOM 833 O O . LYS A 1 108 ? -8.635 -0.179 20.743 1.00 82.88 108 LYS A O 1
ATOM 838 N N . ARG A 1 109 ? -7.251 -1.959 20.814 1.00 85.69 109 ARG A N 1
ATOM 839 C CA . ARG A 1 109 ? -8.272 -2.940 21.208 1.00 85.69 109 ARG A CA 1
ATOM 840 C C . ARG A 1 109 ? -8.924 -2.587 22.549 1.00 85.69 109 ARG A C 1
ATOM 842 O O . ARG A 1 109 ? -10.144 -2.510 22.621 1.00 85.69 109 ARG A O 1
ATOM 849 N N . LYS A 1 110 ? -8.124 -2.298 23.584 1.00 91.00 110 LYS A N 1
ATOM 850 C CA . LYS A 1 110 ? -8.636 -1.919 24.912 1.00 91.00 110 LYS A CA 1
ATOM 851 C C . LYS A 1 110 ? -9.471 -0.639 24.860 1.00 91.00 110 LYS A C 1
ATOM 853 O O . LYS A 1 110 ? -10.532 -0.590 25.466 1.00 91.00 110 LYS A O 1
ATOM 858 N N . ARG A 1 111 ? -9.020 0.380 24.122 1.00 92.25 111 ARG A N 1
ATOM 859 C CA . ARG A 1 111 ? -9.782 1.624 23.942 1.00 92.25 111 ARG A CA 1
ATOM 860 C C . ARG A 1 111 ? -11.135 1.357 23.286 1.00 92.25 111 ARG A C 1
ATOM 862 O O . ARG A 1 111 ? -12.138 1.841 23.787 1.00 92.25 111 ARG A O 1
ATOM 869 N N . ASN A 1 112 ? -11.157 0.586 22.201 1.00 90.62 112 ASN A N 1
ATOM 870 C CA . ASN A 1 112 ? -12.399 0.273 21.497 1.00 90.62 112 ASN A CA 1
ATOM 871 C C . ASN A 1 112 ? -13.380 -0.493 22.394 1.00 90.62 112 ASN A C 1
ATOM 873 O O . ASN A 1 112 ? -14.554 -0.150 22.406 1.00 90.62 112 ASN A O 1
ATOM 877 N N . SER A 1 113 ? -12.884 -1.445 23.193 1.00 92.50 113 SER A N 1
ATOM 878 C CA . SER A 1 113 ? -13.693 -2.149 24.197 1.00 92.50 113 SER A CA 1
ATOM 879 C C . SER A 1 113 ? -14.304 -1.180 25.209 1.00 92.50 113 SER A C 1
ATOM 881 O O . SER A 1 113 ? -15.508 -1.192 25.401 1.00 92.50 113 SER A O 1
ATOM 883 N N . LEU A 1 114 ? -13.507 -0.275 25.793 1.00 94.56 114 LEU A N 1
ATOM 884 C CA . LEU A 1 114 ? -14.017 0.700 26.768 1.00 94.56 114 LEU A CA 1
ATOM 885 C C . LEU A 1 114 ? -15.076 1.637 26.173 1.00 94.56 114 LEU A C 1
ATOM 887 O O . LEU A 1 114 ? -16.026 2.007 26.855 1.00 94.56 114 LEU A O 1
ATOM 891 N N . ILE A 1 115 ? -14.909 2.031 24.909 1.00 91.81 115 ILE A N 1
ATOM 892 C CA . ILE A 1 115 ? -15.898 2.847 24.198 1.00 91.81 115 ILE A CA 1
ATOM 893 C C . ILE A 1 115 ? -17.197 2.051 24.015 1.00 91.81 115 ILE A C 1
ATOM 895 O O . ILE A 1 115 ? -18.270 2.574 24.302 1.00 91.81 115 ILE A O 1
ATOM 899 N N . GLN A 1 116 ? -17.109 0.791 23.579 1.00 93.25 116 GLN A N 1
ATOM 900 C CA . GLN A 1 116 ? -18.271 -0.091 23.427 1.00 93.25 116 GLN A CA 1
ATOM 901 C C . GLN A 1 116 ? -18.997 -0.310 24.761 1.00 93.25 116 GLN A C 1
ATOM 903 O O . GLN A 1 116 ? -20.217 -0.167 24.810 1.00 93.25 116 GLN A O 1
ATOM 908 N N . ASP A 1 117 ? -18.255 -0.557 25.842 1.00 94.19 117 ASP A N 1
ATOM 909 C CA . ASP A 1 117 ? -18.809 -0.743 27.187 1.00 94.19 117 ASP A CA 1
ATOM 910 C C . ASP A 1 117 ? -19.537 0.517 27.680 1.00 94.19 117 ASP A C 1
ATOM 912 O O . ASP A 1 117 ? -20.612 0.4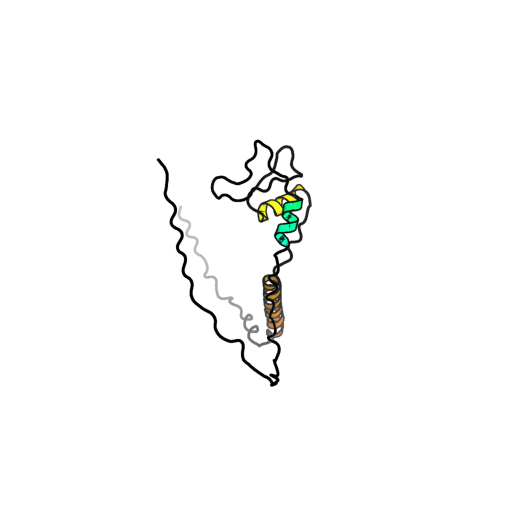28 28.274 1.00 94.19 117 ASP A O 1
ATOM 916 N N . ALA A 1 118 ? -18.984 1.707 27.414 1.00 93.62 118 ALA A N 1
ATOM 917 C CA . ALA A 1 118 ? -19.617 2.970 27.787 1.00 93.62 118 ALA A CA 1
ATOM 918 C C . ALA A 1 118 ? -20.956 3.179 27.062 1.00 93.62 118 ALA A C 1
ATOM 920 O O . ALA A 1 118 ? -21.930 3.595 27.692 1.00 93.62 118 ALA A O 1
ATOM 921 N N . PHE A 1 119 ? -21.025 2.859 25.766 1.00 93.19 119 PHE A N 1
ATOM 922 C CA . PHE A 1 119 ? -22.275 2.936 25.007 1.00 93.19 119 PHE A CA 1
ATOM 923 C C . PHE A 1 119 ? -23.295 1.886 25.453 1.00 93.19 119 PHE A C 1
ATOM 925 O O . PHE A 1 119 ? -24.469 2.220 25.601 1.00 93.19 119 PHE A O 1
ATOM 932 N N . ALA A 1 120 ? -22.862 0.652 25.726 1.00 91.44 120 ALA A N 1
ATOM 933 C CA . ALA A 1 120 ? -23.742 -0.394 26.245 1.00 91.44 120 ALA A CA 1
ATOM 934 C C . ALA A 1 120 ? -24.355 0.015 27.594 1.00 91.44 120 ALA A C 1
ATOM 936 O O . ALA A 1 120 ? -25.571 -0.030 27.770 1.00 91.44 120 ALA A O 1
ATOM 937 N N . LYS A 1 121 ? -23.528 0.534 28.509 1.00 87.25 121 LYS A N 1
ATOM 938 C CA . LYS A 1 121 ? -23.966 0.986 29.835 1.00 87.25 121 LYS A CA 1
ATOM 939 C C . LYS A 1 121 ? -24.878 2.218 29.791 1.00 87.25 121 LYS A C 1
ATOM 941 O O . LYS A 1 121 ? -25.744 2.368 30.647 1.00 87.25 121 LYS A O 1
ATOM 946 N N . ALA A 1 122 ? -24.704 3.104 28.810 1.00 74.31 122 ALA A N 1
ATOM 947 C CA . ALA A 1 122 ? -25.588 4.254 28.615 1.00 74.31 122 ALA A CA 1
ATOM 948 C C . ALA A 1 122 ? -26.969 3.857 28.062 1.00 74.31 122 ALA A C 1
ATOM 950 O O . ALA A 1 122 ? -27.941 4.570 28.294 1.00 74.31 122 ALA A O 1
ATOM 951 N N . GLY A 1 123 ? -27.079 2.718 27.371 1.00 61.78 123 GLY A N 1
ATOM 952 C CA . GLY A 1 123 ? -28.366 2.161 26.944 1.00 61.78 123 GLY A CA 1
ATOM 953 C C . GLY A 1 123 ? -29.229 1.659 28.108 1.00 61.78 123 GLY A C 1
ATOM 954 O O . GLY A 1 123 ? -30.451 1.672 28.010 1.00 61.78 123 GLY A O 1
ATOM 955 N N . GLU A 1 124 ? -28.611 1.284 29.230 1.00 56.97 124 GLU A N 1
ATOM 956 C CA . GLU A 1 124 ? -29.302 0.806 30.437 1.00 56.97 124 GLU A CA 1
ATOM 957 C C . GLU A 1 124 ? -29.750 1.947 31.372 1.00 56.97 124 GLU A C 1
ATOM 959 O O . GLU A 1 124 ? -30.550 1.723 32.277 1.00 56.97 124 GLU A O 1
ATOM 964 N N . SER A 1 125 ? -29.271 3.181 31.166 1.00 56.75 125 SER A N 1
ATOM 965 C CA . SER A 1 125 ? -29.606 4.345 32.003 1.00 56.75 125 SER A CA 1
ATOM 966 C C . SER A 1 125 ? -30.602 5.328 31.368 1.00 56.75 125 SER A C 1
ATOM 968 O O . SER A 1 125 ? -30.975 6.314 32.010 1.00 56.75 125 SER A O 1
ATOM 970 N N . VAL A 1 126 ? -31.114 5.045 30.161 1.00 51.19 126 VAL A N 1
ATOM 971 C CA . VAL A 1 126 ? -32.220 5.797 29.524 1.00 51.19 126 VAL A CA 1
ATOM 972 C C . VAL A 1 126 ? -33.569 5.122 29.806 1.00 51.19 126 VAL A C 1
ATOM 974 O O . VAL A 1 126 ? -34.373 4.844 28.928 1.00 51.19 126 VAL A O 1
ATOM 977 N N . THR A 1 127 ? -33.848 4.899 31.084 1.00 49.31 127 THR A N 1
ATOM 978 C CA . THR A 1 127 ? -35.216 4.927 31.626 1.00 49.31 127 THR A CA 1
ATOM 979 C C . THR A 1 127 ? -35.214 5.869 32.820 1.00 49.31 127 THR A C 1
ATOM 981 O O . THR A 1 127 ? -35.489 5.491 33.953 1.00 49.31 127 THR A O 1
ATOM 984 N N . SER A 1 128 ? -34.816 7.112 32.563 1.00 43.56 128 SER A N 1
ATOM 985 C CA . SER A 1 128 ? -35.004 8.236 33.473 1.00 43.56 128 SER A CA 1
ATOM 986 C C . SER A 1 128 ? -35.861 9.272 32.729 1.00 43.56 128 SER A C 1
ATOM 988 O O . SER A 1 128 ? -35.668 9.426 31.520 1.00 43.56 128 SER A O 1
ATOM 990 N N . PRO A 1 129 ? -36.841 9.936 33.373 1.00 48.16 129 PRO A N 1
ATOM 991 C CA . PRO A 1 129 ? -38.097 10.401 32.753 1.00 48.16 129 PRO A CA 1
ATOM 992 C C . PRO A 1 129 ? -38.004 11.567 31.744 1.00 48.16 129 PRO A C 1
ATOM 994 O O . PRO A 1 129 ? -39.005 12.206 31.435 1.00 48.16 129 PRO A O 1
ATOM 997 N N . ILE A 1 130 ? -36.826 11.876 31.207 1.00 50.44 130 ILE A N 1
ATOM 998 C CA . ILE A 1 130 ? -36.596 13.067 30.379 1.00 50.44 130 ILE A CA 1
ATOM 999 C C . ILE A 1 130 ? -37.097 12.885 28.929 1.00 50.44 130 ILE A C 1
ATOM 1001 O O . ILE A 1 130 ? -37.378 13.873 28.256 1.00 50.44 130 ILE A O 1
ATOM 1005 N N . ILE A 1 131 ? -37.335 11.653 28.453 1.00 48.84 131 ILE A N 1
ATOM 1006 C CA . ILE A 1 131 ? -37.940 11.395 27.123 1.00 48.84 131 ILE A CA 1
ATOM 1007 C C . ILE A 1 131 ? -39.468 11.221 27.220 1.00 48.84 131 ILE A C 1
ATOM 1009 O O . ILE A 1 131 ? -40.048 10.312 26.639 1.00 48.84 131 ILE A O 1
ATOM 1013 N N . ALA A 1 132 ? -40.146 12.087 27.975 1.00 43.97 132 ALA A N 1
ATOM 1014 C CA . ALA A 1 132 ? -41.613 12.181 27.979 1.00 43.97 132 ALA A CA 1
ATOM 1015 C C . ALA A 1 132 ? -42.135 13.539 27.465 1.00 43.97 132 ALA A C 1
ATOM 1017 O O . ALA A 1 132 ? -43.332 13.798 27.529 1.00 43.97 132 ALA A O 1
ATOM 1018 N N . ALA A 1 133 ? -41.264 14.410 26.938 1.00 50.03 133 ALA A N 1
ATOM 1019 C CA . ALA A 1 133 ? -41.622 15.782 26.553 1.00 50.03 133 ALA A CA 1
ATOM 1020 C C . ALA A 1 133 ? -41.534 16.081 25.040 1.00 50.03 133 ALA A C 1
ATOM 1022 O O . ALA A 1 133 ? -41.379 17.233 24.652 1.00 50.03 133 ALA A O 1
ATOM 1023 N N . LEU A 1 134 ? -41.666 15.076 24.164 1.00 52.75 134 LEU A N 1
ATOM 1024 C CA . LEU A 1 134 ? -41.866 15.288 22.715 1.00 52.75 134 LEU A CA 1
ATOM 1025 C C . LEU A 1 134 ? -43.294 14.932 22.281 1.00 52.75 134 LEU A C 1
ATOM 1027 O O . LEU A 1 134 ? -43.524 14.342 21.230 1.00 52.75 134 LEU A O 1
ATOM 1031 N N . GLY A 1 135 ? -44.261 15.291 23.120 1.00 52.28 135 GLY A N 1
ATOM 1032 C CA . GLY A 1 135 ? -45.684 15.112 22.862 1.00 52.28 135 GLY A CA 1
ATOM 1033 C C . GLY A 1 135 ? -46.453 16.402 23.091 1.00 52.28 135 GLY A C 1
ATOM 1034 O O . GLY A 1 135 ? -47.325 16.429 23.948 1.00 52.28 135 GLY A O 1
ATOM 1035 N N . GLN A 1 136 ? -46.121 17.477 22.371 1.00 46.94 136 GLN A N 1
ATOM 1036 C CA . GLN A 1 136 ? -46.998 18.645 22.259 1.00 46.94 136 GLN A CA 1
ATOM 1037 C C . GLN A 1 136 ? -46.801 19.340 20.906 1.00 46.94 136 GLN A C 1
ATOM 1039 O O . GLN A 1 136 ? -45.841 20.061 20.651 1.00 46.94 136 GLN A O 1
ATOM 1044 N N . SER A 1 137 ? -47.749 19.017 20.032 1.00 50.50 137 SER A N 1
ATOM 1045 C CA . SER A 1 137 ? -48.186 19.704 18.820 1.00 50.50 137 SER A CA 1
ATOM 1046 C C . SER A 1 137 ? -47.808 21.186 18.731 1.00 50.50 137 SER A C 1
ATOM 1048 O O . SER A 1 137 ? -48.412 22.029 19.392 1.00 50.50 137 SER A O 1
ATOM 1050 N N . CYS A 1 138 ? -46.907 21.521 17.808 1.00 47.22 138 CYS A N 1
ATOM 1051 C CA . CYS A 1 138 ? -46.766 22.882 17.299 1.00 47.22 138 CYS A CA 1
ATOM 1052 C C . CYS A 1 138 ? -47.570 23.007 15.992 1.00 47.22 138 CYS A C 1
ATOM 1054 O O . CYS A 1 138 ? -47.021 23.124 14.901 1.00 47.22 138 CYS A O 1
ATOM 1056 N N . THR A 1 139 ? -48.897 22.905 16.091 1.00 59.16 139 THR A N 1
ATOM 1057 C CA . THR A 1 139 ? -49.818 23.334 15.030 1.00 59.16 139 THR A CA 1
ATOM 1058 C C . THR A 1 139 ? -50.288 24.738 15.377 1.00 59.16 1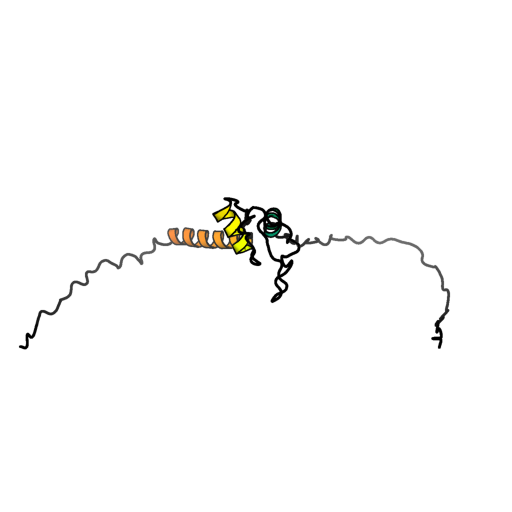39 THR A C 1
ATOM 1060 O O . THR A 1 139 ? -51.363 24.913 15.946 1.00 59.16 139 THR A O 1
ATOM 1063 N N . HIS A 1 140 ? -49.472 25.747 15.080 1.00 49.50 140 HIS A N 1
ATOM 1064 C CA . HIS A 1 140 ? -49.926 27.131 15.146 1.00 49.50 140 HIS A CA 1
ATOM 1065 C C . HIS A 1 140 ? -49.572 27.865 13.853 1.00 49.50 140 HIS A C 1
ATOM 1067 O O . HIS A 1 140 ? -48.440 28.274 13.627 1.00 49.50 140 HIS A O 1
ATOM 1073 N N . LEU A 1 141 ? -50.607 27.966 13.019 1.00 53.53 141 LEU A N 1
ATOM 1074 C CA . LEU A 1 141 ? -50.894 29.015 12.046 1.00 53.53 141 LEU A CA 1
ATOM 1075 C C . LEU A 1 141 ? -49.784 29.376 11.046 1.00 53.53 141 LEU A C 1
ATOM 1077 O O . LEU A 1 141 ? -48.974 30.273 11.258 1.00 53.53 141 LEU A O 1
ATOM 1081 N N . PHE A 1 142 ? -49.901 28.772 9.862 1.00 48.44 142 PHE A N 1
ATOM 1082 C CA . PHE A 1 142 ? -49.593 29.437 8.597 1.00 48.44 142 PHE A CA 1
ATOM 1083 C C . PHE A 1 142 ? -50.363 30.772 8.511 1.00 48.44 142 PHE A C 1
ATOM 1085 O O . PHE A 1 142 ? -51.599 30.742 8.529 1.00 48.44 142 PHE A O 1
ATOM 1092 N N . PRO A 1 143 ? -49.704 31.934 8.371 1.00 56.47 143 PRO A N 1
ATOM 1093 C CA . PRO A 1 143 ? -50.379 33.116 7.866 1.00 56.47 143 PRO A CA 1
ATOM 1094 C C . PRO A 1 143 ? -50.607 32.961 6.357 1.00 56.47 143 PRO A C 1
ATOM 1096 O O . PRO A 1 143 ? -49.707 32.612 5.592 1.00 56.47 143 PRO A O 1
ATOM 1099 N N . GLN A 1 144 ? -51.855 33.187 5.956 1.00 50.09 144 GLN A N 1
ATOM 1100 C CA . GLN A 1 144 ? -52.316 33.163 4.576 1.00 50.09 144 GLN A CA 1
ATOM 1101 C C . GLN A 1 144 ? -51.644 34.262 3.733 1.00 50.09 144 GLN A C 1
ATOM 1103 O O . GLN A 1 144 ? -51.531 35.404 4.164 1.00 50.09 144 GLN A O 1
ATOM 1108 N N . SER A 1 145 ? -51.258 33.876 2.515 1.00 53.66 145 SER A N 1
ATOM 1109 C CA . SER A 1 145 ? -51.465 34.581 1.242 1.00 53.66 145 SER A CA 1
ATOM 1110 C C . SER A 1 145 ? -51.231 36.097 1.171 1.00 53.66 145 SER A C 1
ATOM 1112 O O . SER A 1 145 ? -52.042 36.874 1.649 1.00 53.66 145 SER A O 1
ATOM 1114 N N . THR A 1 146 ? -50.275 36.521 0.339 1.00 56.72 146 THR A N 1
ATOM 1115 C CA . THR A 1 146 ? -50.593 37.342 -0.851 1.00 56.72 146 THR A CA 1
ATOM 1116 C C . THR A 1 146 ? -49.502 37.164 -1.915 1.00 56.72 146 THR A C 1
ATOM 1118 O O . THR A 1 146 ? -48.353 37.558 -1.741 1.00 56.72 146 THR A O 1
ATOM 1121 N N . ILE A 1 147 ? -49.872 36.538 -3.034 1.00 58.03 147 ILE A N 1
ATOM 1122 C CA . ILE A 1 147 ? -49.115 36.578 -4.287 1.00 58.03 147 ILE A CA 1
ATOM 1123 C C . ILE A 1 147 ? -49.490 37.902 -4.955 1.00 58.03 147 ILE A C 1
ATOM 1125 O O . ILE A 1 147 ? -50.631 38.073 -5.382 1.00 58.03 147 ILE A O 1
ATOM 1129 N N . LEU A 1 148 ? -48.549 38.840 -5.041 1.00 62.91 148 LEU A N 1
ATOM 1130 C CA . LEU A 1 148 ? -48.692 40.027 -5.879 1.00 62.91 148 LEU A CA 1
ATOM 1131 C C . LEU A 1 148 ? -48.129 39.690 -7.266 1.00 62.91 148 LEU A C 1
ATOM 1133 O O . LEU A 1 148 ? -46.919 39.699 -7.479 1.00 62.91 148 LEU A O 1
ATOM 1137 N N . HIS A 1 149 ? -49.015 39.358 -8.207 1.00 51.72 149 HIS A N 1
ATOM 1138 C CA . HIS A 1 149 ? -48.689 39.407 -9.629 1.00 51.72 149 HIS A CA 1
ATOM 1139 C C . HIS A 1 149 ? -48.493 40.873 -10.018 1.00 51.72 149 HIS A C 1
ATOM 1141 O O . HIS A 1 149 ? -49.409 41.682 -9.864 1.00 51.72 149 HIS A O 1
ATOM 1147 N N . ARG A 1 150 ? -47.319 41.211 -10.554 1.00 53.09 150 ARG A N 1
ATOM 1148 C CA . ARG A 1 150 ? -47.137 42.439 -11.322 1.00 53.09 150 ARG A CA 1
ATOM 1149 C C . ARG A 1 150 ? -46.653 42.071 -12.718 1.00 53.09 150 ARG A C 1
ATOM 1151 O O . ARG A 1 150 ? -45.659 41.368 -12.868 1.00 53.09 150 ARG A O 1
ATOM 1158 N N . THR A 1 151 ? -47.469 42.507 -13.667 1.00 64.50 151 THR A N 1
ATOM 1159 C CA . THR A 1 151 ? -47.295 42.559 -15.121 1.00 64.50 151 THR A CA 1
ATOM 1160 C C . THR A 1 151 ? -46.001 43.227 -15.544 1.00 64.50 151 THR A C 1
ATOM 1162 O O . THR A 1 151 ? -45.660 44.244 -14.890 1.00 64.50 151 THR A O 1
#

Secondary structure (DSSP, 8-state):
-PPPP------------------------------------THHHHHHHTEEPPPTTS-SB-TTT-PBPEEETT-TTTT-EES-HHHHHHHHHHHH---------HHHHHHHHHHHHHHHHHHSS--SGGGG---------PPP-------

Radius of gyration: 37.42 Å; chains: 1; bounding box: 112×57×74 Å